Protein AF-A0A7C2EQ78-F1 (afdb_monomer)

pLDDT: mean 78.87, std 22.75, range [34.12, 98.19]

Mean predicted aligned error: 13.48 Å

Secondary structure (DSSP, 8-state):
---------PPPP-----------------------SB-EEEEEEEE--TTTBTTTB-PPPEEEEE-EEES-HHHHHHHHTT-SEEEEEEEE-SSSSSSPEEEEEEEETTEEEEEEE-B--SS-TTT--BBSEEEEEEESS---------SS--

Foldseek 3Di:
DDDDDDDDDDDDDDDDDPPPPPPPPPPPPPPDPPQPQFWWWDPDFPADCAPVDPPPDGDDTDTDTQAQEDDDPVQSVCVVVVQWAWADKDWDQPVPPPQIKIKTKTFHPQAIKIKIFHADPDPVCVTGGGGRYIYMDGDNHGPNDDDDDDPPPD

Solvent-accessible surface area (backbone atoms only — not comparable to full-atom values): 9602 Å² total; per-residue (Å²): 135,88,82,90,80,88,84,88,78,89,79,79,83,80,84,77,82,79,79,80,75,82,74,78,78,76,79,73,76,84,69,68,92,64,72,61,87,47,15,32,56,44,92,58,74,75,37,94,37,58,60,78,38,66,92,86,37,90,42,64,61,38,53,48,79,49,60,47,74,46,57,59,66,72,60,45,50,30,53,78,67,67,55,42,45,80,65,31,72,44,68,45,53,84,85,72,78,82,30,62,20,40,37,42,19,14,32,40,91,90,23,12,32,39,38,41,34,45,34,40,81,57,90,62,45,89,55,35,50,28,44,8,71,20,38,46,45,84,36,93,44,56,28,77,74,72,84,79,79,83,87,79,79,126

Sequence (154 aa):
MKSSAKKSLALLPIAVLIISVTQSARLESVTGSEKPDRARLSEQVSIQAAGRGNPWISLGDGREVIAAYSGPPELVEALDRNQARPLTLVSADFDKDGAADLVAGYAGVIGGLITLHRGSLEESKADAPFVSNAAVFALPGPADFLGAGDFNAD

Structure (mmCIF, N/CA/C/O backbone):
data_AF-A0A7C2EQ78-F1
#
_entry.id   AF-A0A7C2EQ78-F1
#
loop_
_atom_site.group_PDB
_atom_site.id
_atom_site.type_symbol
_atom_site.label_atom_id
_atom_site.label_alt_id
_atom_site.label_comp_id
_atom_site.label_asym_id
_atom_site.label_entity_id
_atom_site.label_seq_id
_atom_site.pdbx_PDB_ins_code
_atom_site.Cartn_x
_atom_site.Cartn_y
_atom_site.Cartn_z
_atom_site.occupancy
_atom_site.B_iso_or_equiv
_atom_site.auth_seq_id
_atom_site.auth_comp_id
_atom_site.auth_asym_id
_atom_site.auth_atom_id
_atom_site.pdbx_PDB_model_num
ATOM 1 N N . MET A 1 1 ? 8.834 11.025 90.111 1.00 42.19 1 MET A N 1
ATOM 2 C CA . MET A 1 1 ? 10.053 11.259 90.920 1.00 42.19 1 MET A CA 1
ATOM 3 C C . MET A 1 1 ? 11.165 10.348 90.423 1.00 42.19 1 MET A C 1
ATOM 5 O O . MET A 1 1 ? 10.904 9.164 90.280 1.00 42.19 1 MET A O 1
ATOM 9 N N . LYS A 1 2 ? 12.365 10.928 90.247 1.00 41.03 2 LYS A N 1
ATOM 10 C CA . LYS A 1 2 ? 13.673 10.339 89.872 1.00 41.03 2 LYS A CA 1
ATOM 11 C C . LYS A 1 2 ? 13.795 9.917 88.392 1.00 41.03 2 LYS A C 1
ATOM 13 O O . LYS A 1 2 ? 12.990 9.119 87.952 1.00 41.03 2 LYS A O 1
ATOM 18 N N . SER A 1 3 ? 14.694 10.404 87.528 1.00 38.12 3 SER A N 1
ATOM 19 C CA . SER A 1 3 ? 15.981 11.143 87.552 1.00 38.12 3 SER A CA 1
ATOM 20 C C . SER A 1 3 ? 17.044 10.294 86.840 1.00 38.12 3 SER A C 1
ATOM 22 O O . SER A 1 3 ? 17.206 9.128 87.184 1.00 38.12 3 SER A O 1
ATOM 24 N N . SER A 1 4 ? 17.818 10.959 85.968 1.00 37.12 4 SER A N 1
ATOM 25 C CA . SER A 1 4 ? 19.179 10.611 85.516 1.00 37.12 4 SER A CA 1
ATOM 26 C C . SER A 1 4 ? 19.339 9.509 84.459 1.00 37.12 4 SER A C 1
ATOM 28 O O . SER A 1 4 ? 18.718 8.465 84.554 1.00 37.12 4 SER A O 1
ATOM 30 N N . ALA A 1 5 ? 20.243 9.577 83.479 1.00 43.88 5 ALA A N 1
ATOM 31 C CA . ALA A 1 5 ? 21.028 10.643 82.854 1.00 43.88 5 ALA A CA 1
ATOM 32 C C . ALA A 1 5 ? 21.790 10.008 81.669 1.00 43.88 5 ALA A C 1
ATOM 34 O O . ALA A 1 5 ? 22.314 8.905 81.778 1.00 43.88 5 ALA A O 1
ATOM 35 N N . LYS A 1 6 ? 21.855 10.761 80.566 1.00 44.59 6 LYS A N 1
ATOM 36 C CA . LYS A 1 6 ? 22.982 10.965 79.634 1.00 44.59 6 LYS A CA 1
ATOM 37 C C . LYS A 1 6 ? 23.962 9.806 79.372 1.00 44.59 6 LYS A C 1
ATOM 39 O O . LYS A 1 6 ? 24.825 9.539 80.202 1.00 44.59 6 LYS A O 1
ATOM 44 N N . LYS A 1 7 ? 24.034 9.374 78.105 1.00 43.97 7 LYS A N 1
ATOM 45 C CA . LYS A 1 7 ? 25.318 9.275 77.383 1.00 43.97 7 LYS A CA 1
ATOM 46 C C . LYS A 1 7 ? 25.186 9.836 75.966 1.00 43.97 7 LYS A C 1
ATOM 48 O O . LYS A 1 7 ? 24.320 9.440 75.198 1.00 43.97 7 LYS A O 1
ATOM 53 N N . SER A 1 8 ? 26.044 10.815 75.709 1.00 40.97 8 SER A N 1
ATOM 54 C CA . SER A 1 8 ? 26.279 11.503 74.446 1.00 40.97 8 SER A CA 1
ATOM 55 C C . SER A 1 8 ? 27.076 10.591 73.513 1.00 40.97 8 SER A C 1
ATOM 57 O O . SER A 1 8 ? 28.064 10.008 73.961 1.00 40.97 8 SER A O 1
ATOM 59 N N . LEU A 1 9 ? 26.692 10.490 72.242 1.00 40.81 9 LEU A N 1
ATOM 60 C CA . LEU A 1 9 ? 27.572 9.979 71.194 1.00 40.81 9 LEU A CA 1
ATOM 61 C C . LEU A 1 9 ? 27.410 10.869 69.962 1.00 40.81 9 LEU A C 1
ATOM 63 O O . LEU A 1 9 ? 26.377 10.868 69.298 1.00 40.81 9 LEU A O 1
ATOM 67 N N . ALA A 1 10 ? 28.428 11.693 69.736 1.00 38.75 10 ALA A N 1
ATOM 68 C CA . ALA A 1 10 ? 28.546 12.574 68.591 1.00 38.75 10 ALA A CA 1
ATOM 69 C C . ALA A 1 10 ? 28.766 11.742 67.320 1.00 38.75 10 ALA A C 1
ATOM 71 O O . ALA A 1 10 ? 29.704 10.947 67.265 1.00 38.75 10 ALA A O 1
ATOM 72 N N . LEU A 1 11 ? 2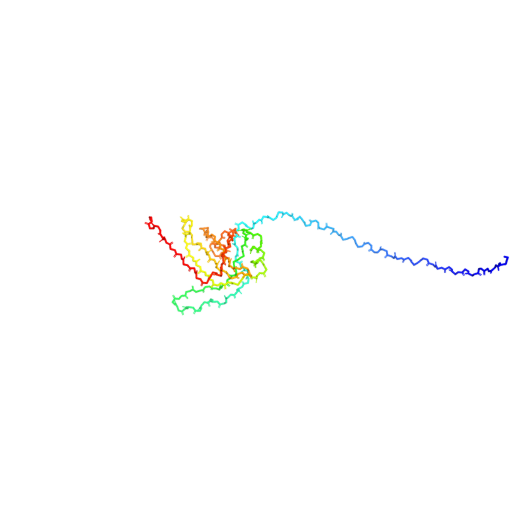7.931 11.947 66.299 1.00 35.59 11 LEU A N 1
ATOM 73 C CA . LEU A 1 11 ? 28.235 11.543 64.928 1.00 35.59 11 LEU A CA 1
ATOM 74 C C . LEU A 1 11 ? 28.683 12.780 64.144 1.00 35.59 11 LEU A C 1
ATOM 76 O O . LEU A 1 11 ? 27.953 13.764 64.034 1.00 35.59 11 LEU A O 1
ATOM 80 N N . LEU A 1 12 ? 29.911 12.708 63.635 1.00 34.94 12 LEU A N 1
ATOM 81 C CA . LEU A 1 12 ? 30.515 13.643 62.688 1.00 34.94 12 LEU A CA 1
ATOM 82 C C . LEU A 1 12 ? 29.700 13.709 61.382 1.00 34.94 12 LEU A C 1
ATOM 84 O O . LEU A 1 12 ? 29.200 12.674 60.936 1.00 34.94 12 LEU A O 1
ATOM 88 N N . PRO A 1 13 ? 29.597 14.877 60.722 1.00 40.34 13 PRO A N 1
ATOM 89 C CA . PRO A 1 13 ? 28.956 14.968 59.420 1.00 40.34 13 PRO A CA 1
ATOM 90 C C . PRO A 1 13 ? 29.878 14.379 58.346 1.00 40.34 13 PRO A C 1
ATOM 92 O O . PRO A 1 13 ? 31.006 14.832 58.148 1.00 40.34 13 PRO A O 1
ATOM 95 N N . ILE A 1 14 ? 29.386 13.360 57.643 1.00 40.16 14 ILE A N 1
ATOM 96 C CA . ILE A 1 14 ? 30.007 12.829 56.430 1.00 40.16 14 ILE A CA 1
ATOM 97 C C . ILE A 1 14 ? 29.840 13.892 55.342 1.00 40.16 14 ILE A C 1
ATOM 99 O O . ILE A 1 14 ? 28.736 14.145 54.862 1.00 40.16 14 ILE A O 1
ATOM 103 N N . ALA A 1 15 ? 30.948 14.541 54.991 1.00 36.66 15 ALA A N 1
ATOM 104 C CA . ALA A 1 15 ? 31.037 15.446 53.859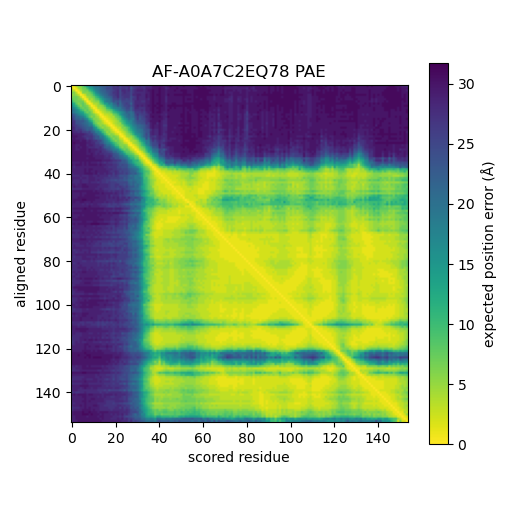 1.00 36.66 15 ALA A CA 1
ATOM 105 C C . ALA A 1 15 ? 30.844 14.643 52.563 1.00 36.66 15 ALA A C 1
ATOM 107 O O . ALA A 1 15 ? 31.754 13.959 52.097 1.00 36.66 15 ALA A O 1
ATOM 108 N N . VAL A 1 16 ? 29.641 14.702 51.994 1.00 37.06 16 VAL A N 1
ATOM 109 C CA . VAL A 1 16 ? 29.372 14.193 50.649 1.00 37.06 16 VAL A CA 1
ATOM 110 C C . VAL A 1 16 ? 29.855 15.249 49.659 1.00 37.06 16 VAL A C 1
ATOM 112 O O . VAL A 1 16 ? 29.283 16.329 49.533 1.00 37.06 16 VAL A O 1
ATOM 115 N N . LEU A 1 17 ? 30.964 14.931 48.998 1.00 34.12 17 LEU A N 1
ATOM 116 C CA . LEU A 1 17 ? 31.563 15.690 47.909 1.00 34.12 17 LEU A CA 1
ATOM 117 C C . LEU A 1 17 ? 30.600 15.697 46.710 1.00 34.12 17 LEU A C 1
ATOM 119 O O . LEU A 1 17 ? 30.460 14.697 46.008 1.00 34.12 17 LEU A O 1
ATOM 123 N N . ILE A 1 18 ? 29.927 16.826 46.485 1.00 37.84 18 ILE A N 1
ATOM 124 C CA . ILE A 1 18 ? 29.113 17.074 45.291 1.00 37.84 18 ILE A CA 1
ATOM 125 C C . ILE A 1 18 ? 30.078 17.327 44.129 1.00 37.84 18 ILE A C 1
ATOM 127 O O . ILE A 1 18 ? 30.602 18.427 43.966 1.00 37.84 18 ILE A O 1
ATOM 131 N N . ILE A 1 19 ? 30.347 16.296 43.330 1.00 46.19 19 ILE A N 1
ATOM 132 C CA . ILE A 1 19 ? 31.014 16.458 42.037 1.00 46.19 19 ILE A CA 1
ATOM 133 C C . ILE A 1 19 ? 29.954 16.996 41.074 1.00 46.19 19 ILE A C 1
ATOM 135 O O . ILE A 1 19 ? 29.183 16.239 40.485 1.00 46.19 19 ILE A O 1
ATOM 139 N N . SER A 1 20 ? 29.885 18.321 40.953 1.00 35.28 20 SER A N 1
ATOM 140 C CA . SER A 1 20 ? 29.088 19.008 39.938 1.00 35.28 20 SER A CA 1
ATOM 141 C C . SER A 1 20 ? 29.661 18.710 38.551 1.00 35.28 20 SER A C 1
ATOM 143 O O . SER A 1 20 ? 30.483 19.460 38.030 1.00 35.28 20 SER A O 1
ATOM 145 N N . VAL A 1 21 ? 29.235 17.602 37.942 1.00 47.22 21 VAL A N 1
ATOM 146 C CA . VAL A 1 21 ? 29.373 17.406 36.497 1.00 47.22 21 VAL A CA 1
ATOM 147 C C . VAL A 1 21 ? 28.387 18.362 35.837 1.00 47.22 21 VAL A C 1
ATOM 149 O O . VAL A 1 21 ? 27.176 18.156 35.873 1.00 47.22 21 VAL A O 1
ATOM 152 N N . THR A 1 22 ? 28.907 19.446 35.268 1.00 35.28 22 THR A N 1
ATOM 153 C CA . THR A 1 22 ? 28.155 20.369 34.418 1.00 35.28 22 THR A CA 1
ATOM 154 C C . THR A 1 22 ? 27.737 19.628 33.153 1.00 35.28 22 THR A C 1
ATOM 156 O O . THR A 1 22 ? 28.466 19.595 32.163 1.00 35.28 22 THR A O 1
ATOM 159 N N . GLN A 1 23 ? 26.578 18.978 33.196 1.00 39.34 23 GLN A N 1
ATOM 160 C CA . GLN A 1 23 ? 25.966 18.392 32.017 1.00 39.34 23 GLN A CA 1
ATOM 161 C C . GLN A 1 23 ? 25.395 19.560 31.211 1.00 39.34 23 GLN A C 1
ATOM 163 O O . GLN A 1 23 ?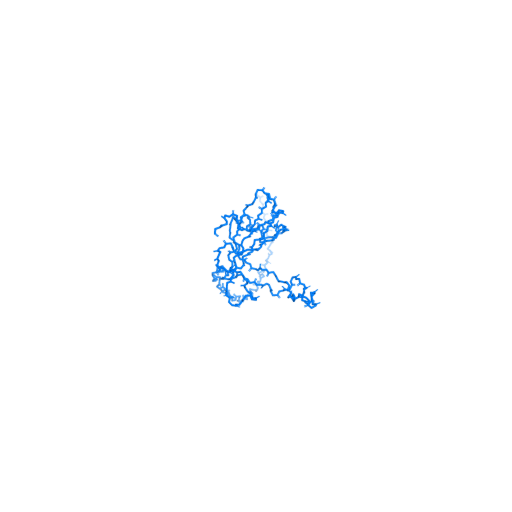 24.360 20.127 31.553 1.00 39.34 23 GLN A O 1
ATOM 168 N N . SER A 1 24 ? 26.145 20.003 30.200 1.00 43.62 24 SER A N 1
ATOM 169 C CA . SER A 1 24 ? 25.665 20.986 29.238 1.00 43.62 24 SER A CA 1
ATOM 170 C C . SER A 1 24 ? 24.382 20.446 28.622 1.00 43.62 24 SER A C 1
ATOM 172 O O . SER A 1 24 ? 24.416 19.483 27.857 1.00 43.62 24 SER A O 1
ATOM 174 N N . ALA A 1 25 ? 23.255 21.059 28.975 1.00 39.28 25 ALA A N 1
ATOM 175 C CA . ALA A 1 25 ? 22.007 20.878 28.267 1.00 39.28 25 ALA A CA 1
ATOM 176 C C . ALA A 1 25 ? 22.239 21.329 26.820 1.00 39.28 25 ALA A C 1
ATOM 178 O O . ALA A 1 25 ? 22.195 22.518 26.504 1.00 39.28 25 ALA A O 1
ATOM 179 N N . ARG A 1 26 ? 22.539 20.376 25.932 1.00 46.50 26 ARG A N 1
ATOM 180 C CA . ARG A 1 26 ? 22.234 20.550 24.519 1.00 46.50 26 ARG A CA 1
ATOM 181 C C . ARG A 1 26 ? 20.714 20.585 24.454 1.00 46.50 26 ARG A C 1
ATOM 183 O O . ARG A 1 26 ? 20.059 19.557 24.573 1.00 46.50 26 ARG A O 1
ATOM 190 N N . LEU A 1 27 ? 20.172 21.794 24.347 1.00 41.06 27 LEU A N 1
ATOM 191 C CA . LEU A 1 27 ? 18.845 22.017 23.798 1.00 41.06 27 LEU A CA 1
ATOM 192 C C . LEU A 1 27 ? 18.902 21.507 22.358 1.00 41.06 27 LEU A C 1
ATOM 194 O O . LEU A 1 27 ? 19.235 22.253 21.441 1.00 41.06 27 LEU A O 1
ATOM 198 N N . GLU A 1 28 ? 18.670 20.210 22.172 1.00 41.94 28 GLU A N 1
ATOM 199 C CA . GLU A 1 28 ? 18.245 19.709 20.878 1.00 41.94 28 GLU A CA 1
ATOM 200 C C . GLU A 1 28 ? 16.903 20.377 20.626 1.00 41.94 28 GLU A C 1
ATOM 202 O O . GLU A 1 28 ? 15.904 20.118 21.301 1.00 41.94 28 GLU A O 1
ATOM 207 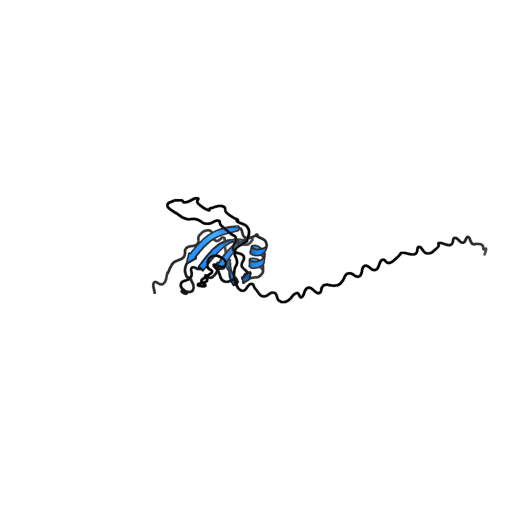N N . SER A 1 29 ? 16.925 21.352 19.724 1.00 35.22 29 SER A N 1
ATOM 208 C CA . SER A 1 29 ? 15.724 21.905 19.147 1.00 35.22 29 SER A CA 1
ATOM 209 C C . SER A 1 29 ? 14.939 20.731 18.580 1.00 35.22 29 SER A C 1
ATOM 211 O O . SER A 1 29 ? 15.267 20.199 17.521 1.00 35.22 29 SER A O 1
ATOM 213 N N . VAL A 1 30 ? 13.884 20.336 19.290 1.00 41.44 30 VAL A N 1
ATOM 214 C CA . VAL A 1 30 ? 12.743 19.629 18.714 1.00 41.44 30 VAL A CA 1
ATOM 215 C C . VAL A 1 30 ? 12.049 20.643 17.804 1.00 41.44 30 VAL A C 1
ATOM 217 O O . VAL A 1 30 ? 11.002 21.208 18.107 1.00 41.44 30 VAL A O 1
ATOM 220 N N . THR A 1 31 ? 12.730 20.989 16.718 1.00 38.69 31 THR A N 1
ATOM 221 C CA . THR A 1 31 ? 12.177 21.706 15.584 1.00 38.69 31 THR A CA 1
ATOM 222 C C . THR A 1 31 ? 11.284 20.713 14.880 1.00 38.69 31 THR A C 1
ATOM 224 O O . THR A 1 31 ? 11.791 19.741 14.339 1.00 38.69 31 THR A O 1
ATOM 227 N N . GLY A 1 32 ? 9.978 20.963 14.975 1.00 35.56 32 GLY A N 1
ATOM 228 C CA . GLY A 1 32 ? 8.949 20.526 14.042 1.00 35.56 32 GLY A CA 1
ATOM 229 C C . GLY A 1 32 ? 8.960 19.047 13.680 1.00 35.56 32 GLY A C 1
ATOM 230 O O . GLY A 1 32 ? 9.792 18.582 12.912 1.00 35.56 32 GLY A O 1
ATOM 231 N N . SER A 1 33 ? 7.920 18.333 14.101 1.00 37.56 33 SER A N 1
ATOM 232 C CA . SER A 1 33 ? 7.415 17.223 13.295 1.00 37.56 33 SER A CA 1
ATOM 233 C C . SER A 1 33 ? 6.912 17.804 11.965 1.00 37.56 33 SER A C 1
ATOM 235 O O . SER A 1 33 ? 5.717 17.996 11.761 1.00 37.56 33 SER A O 1
ATOM 237 N N . GLU A 1 34 ? 7.830 18.171 11.072 1.00 41.22 34 GLU A N 1
ATOM 238 C CA . GLU A 1 34 ? 7.511 18.213 9.660 1.00 41.22 34 GLU A CA 1
ATOM 239 C C . GLU A 1 34 ? 7.259 16.760 9.287 1.00 41.22 34 GLU A C 1
ATOM 241 O O . GLU A 1 34 ? 8.148 15.906 9.384 1.00 41.22 34 GLU A O 1
ATOM 246 N N . LYS A 1 35 ? 6.002 16.454 8.943 1.00 47.44 35 LYS A N 1
ATOM 247 C CA . LYS A 1 35 ? 5.706 15.235 8.195 1.00 47.44 35 LYS A CA 1
ATOM 248 C C . LYS A 1 35 ? 6.746 15.175 7.074 1.00 47.44 35 LYS A C 1
ATOM 250 O O . LYS A 1 35 ? 6.912 16.198 6.408 1.00 47.44 35 LYS A O 1
ATOM 255 N N . PRO A 1 36 ? 7.462 14.050 6.895 1.00 51.38 36 PRO A N 1
ATOM 256 C CA . PRO A 1 36 ? 8.443 13.955 5.821 1.00 51.38 36 PRO A CA 1
ATOM 257 C C . PRO A 1 36 ? 7.770 14.425 4.533 1.00 51.38 36 PRO A C 1
ATOM 259 O O . PRO A 1 36 ? 6.601 14.128 4.336 1.00 51.38 36 PRO A O 1
ATOM 262 N N . ASP A 1 37 ? 8.438 15.209 3.695 1.00 59.84 37 ASP A N 1
ATOM 263 C CA . ASP A 1 37 ? 7.799 15.770 2.493 1.00 59.84 37 ASP A CA 1
ATOM 264 C C . ASP A 1 37 ? 7.558 14.672 1.430 1.00 59.84 37 ASP A C 1
ATOM 266 O O . ASP A 1 37 ? 6.703 14.777 0.553 1.00 59.84 37 ASP A O 1
ATOM 270 N N . ARG A 1 38 ? 8.279 13.542 1.548 1.00 67.75 38 ARG A N 1
ATOM 271 C CA . ARG A 1 38 ? 8.188 12.370 0.661 1.00 67.75 38 ARG A CA 1
ATOM 272 C C . ARG A 1 38 ? 8.279 11.047 1.4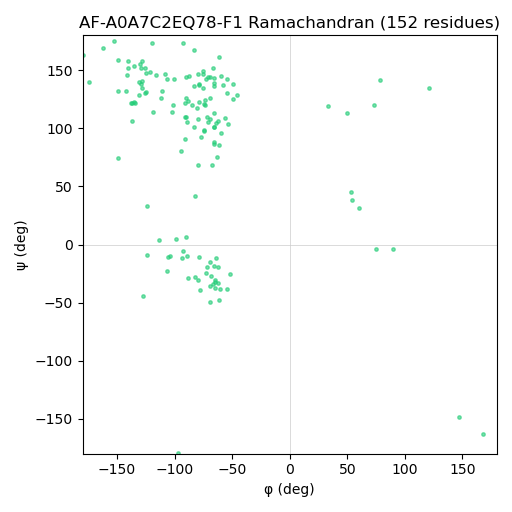14 1.00 67.75 38 ARG A C 1
ATOM 274 O O . ARG A 1 38 ? 8.900 10.975 2.476 1.00 67.75 38 ARG A O 1
ATOM 281 N N . ALA A 1 39 ? 7.660 10.002 0.865 1.00 82.94 39 ALA A N 1
ATOM 282 C CA . ALA A 1 39 ? 7.968 8.652 1.307 1.00 82.94 39 ALA A CA 1
ATOM 283 C C . ALA A 1 39 ? 9.387 8.328 0.839 1.00 82.94 39 ALA A C 1
ATOM 285 O O . ALA A 1 39 ? 9.804 8.761 -0.235 1.00 82.94 39 ALA A O 1
ATOM 286 N N . ARG A 1 40 ? 10.138 7.583 1.641 1.00 86.69 40 ARG A N 1
ATOM 287 C CA . ARG A 1 40 ? 11.518 7.207 1.314 1.00 86.69 40 ARG A CA 1
ATOM 288 C C . ARG A 1 40 ? 11.683 5.706 1.382 1.00 86.69 40 ARG A C 1
ATOM 290 O O . ARG A 1 40 ? 11.007 5.048 2.171 1.00 86.69 40 ARG A O 1
ATOM 297 N N . LEU A 1 41 ? 12.607 5.172 0.600 1.00 88.25 41 LEU A N 1
ATOM 298 C CA . LEU A 1 41 ? 13.001 3.780 0.757 1.00 88.25 41 LEU A CA 1
ATOM 299 C C . LEU A 1 41 ? 13.902 3.596 1.986 1.00 88.25 41 LEU A C 1
ATOM 301 O O . LEU A 1 41 ? 14.654 4.492 2.377 1.00 88.25 41 LEU A O 1
ATOM 305 N N . SER A 1 42 ? 13.831 2.425 2.612 1.00 89.56 42 SER A N 1
ATOM 306 C CA . SER A 1 42 ? 14.770 2.038 3.660 1.00 89.56 42 SER A CA 1
ATOM 307 C C . SER A 1 42 ? 16.181 1.867 3.099 1.00 89.56 42 SER A C 1
ATOM 309 O O . SER A 1 42 ? 16.386 1.312 2.017 1.00 89.56 42 SER A O 1
ATOM 311 N N . GLU A 1 43 ? 17.183 2.255 3.889 1.00 90.12 43 GLU A N 1
ATOM 312 C CA . GLU A 1 43 ? 18.598 2.007 3.572 1.00 90.12 43 GLU A CA 1
ATOM 313 C C . GLU A 1 43 ? 18.930 0.511 3.555 1.00 90.12 43 GLU A C 1
ATOM 315 O O . GLU A 1 43 ? 19.794 0.050 2.806 1.00 90.12 43 GLU A O 1
ATOM 320 N N . GLN A 1 44 ? 18.215 -0.265 4.367 1.00 91.75 44 GLN A N 1
ATOM 321 C CA . GLN A 1 44 ? 18.360 -1.709 4.436 1.00 91.75 44 GLN A CA 1
ATOM 322 C C . GLN A 1 44 ? 17.550 -2.388 3.332 1.00 91.75 44 GLN A C 1
ATOM 324 O O . GLN A 1 44 ? 16.390 -2.047 3.094 1.00 91.75 44 GLN A O 1
ATOM 329 N N . VAL A 1 45 ? 18.171 -3.375 2.688 1.00 93.00 45 VAL A N 1
ATOM 330 C CA . VAL A 1 45 ? 17.501 -4.288 1.760 1.00 93.00 45 VAL A CA 1
ATOM 331 C C . VAL A 1 45 ? 16.646 -5.261 2.565 1.00 93.00 45 VAL A C 1
ATOM 333 O O . VAL A 1 45 ? 17.168 -6.015 3.386 1.00 93.00 45 VAL A O 1
ATOM 336 N N . SER A 1 46 ? 15.341 -5.256 2.311 1.00 92.62 46 SER A N 1
ATOM 337 C CA . SER A 1 46 ? 14.383 -6.186 2.911 1.00 92.62 46 SER A CA 1
ATOM 338 C C . SER A 1 46 ? 14.248 -7.471 2.092 1.00 92.62 46 SER A C 1
ATOM 340 O O . SER A 1 46 ? 13.988 -8.535 2.653 1.00 92.62 46 SER A O 1
ATOM 342 N N . ILE A 1 47 ? 14.472 -7.405 0.773 1.00 93.25 47 ILE A N 1
ATOM 343 C CA . ILE A 1 47 ? 14.413 -8.564 -0.126 1.00 93.25 47 ILE A CA 1
ATOM 344 C C . ILE A 1 47 ? 15.587 -8.531 -1.102 1.00 93.25 47 ILE A C 1
ATOM 346 O O . ILE A 1 47 ? 15.708 -7.614 -1.906 1.00 93.25 47 ILE A O 1
ATOM 350 N N . GLN A 1 48 ? 16.410 -9.579 -1.097 1.00 95.62 48 GLN A N 1
ATOM 351 C CA . GLN A 1 48 ? 17.450 -9.761 -2.112 1.00 95.62 48 GLN A CA 1
ATOM 352 C C . GLN A 1 48 ? 16.847 -10.401 -3.364 1.00 95.62 48 GLN A C 1
ATOM 354 O O . GLN A 1 48 ? 16.596 -11.611 -3.400 1.00 95.62 48 GLN A O 1
ATOM 359 N N . ALA A 1 49 ? 16.584 -9.584 -4.376 1.00 94.00 49 ALA A N 1
ATOM 360 C CA . ALA A 1 49 ? 15.972 -10.001 -5.636 1.00 94.00 49 ALA A CA 1
ATOM 361 C C . ALA A 1 49 ? 16.817 -9.634 -6.861 1.00 94.00 49 ALA A C 1
ATOM 363 O O . ALA A 1 49 ? 16.526 -10.127 -7.957 1.00 94.00 49 ALA A O 1
ATOM 364 N N . ALA A 1 50 ? 17.878 -8.840 -6.682 1.00 93.94 50 ALA A N 1
ATOM 365 C CA . ALA A 1 50 ? 18.764 -8.427 -7.755 1.00 93.94 50 ALA A CA 1
ATOM 366 C C . ALA A 1 50 ? 19.229 -9.623 -8.603 1.00 93.94 50 ALA A C 1
ATOM 368 O O . ALA A 1 50 ? 19.739 -10.625 -8.098 1.00 93.94 50 ALA A O 1
ATOM 369 N N . GLY A 1 51 ? 19.004 -9.532 -9.915 1.00 92.06 51 GLY A N 1
ATOM 370 C CA . GLY A 1 51 ? 19.429 -10.544 -10.886 1.00 92.06 51 GLY A CA 1
ATOM 371 C C . GLY A 1 51 ? 18.616 -11.847 -10.921 1.00 92.06 51 GLY A C 1
ATOM 372 O O . GLY A 1 51 ? 18.854 -12.656 -11.817 1.00 92.06 51 GLY A O 1
ATOM 373 N N . ARG A 1 52 ? 17.622 -12.058 -10.041 1.00 92.50 52 ARG A N 1
ATOM 374 C CA . ARG A 1 52 ? 16.839 -13.317 -9.990 1.00 92.50 52 ARG A CA 1
ATOM 375 C C . ARG A 1 52 ? 15.992 -13.619 -11.238 1.00 92.50 52 ARG A C 1
ATOM 377 O O . ARG A 1 52 ? 15.496 -14.734 -11.352 1.00 92.50 52 ARG A O 1
ATOM 384 N N . GLY A 1 53 ? 15.822 -12.667 -12.158 1.00 88.81 53 GLY A N 1
ATOM 385 C CA . GLY A 1 53 ? 15.028 -12.823 -13.387 1.00 88.81 53 GLY A CA 1
ATOM 386 C C . GLY A 1 53 ? 15.825 -12.791 -14.699 1.00 88.81 53 GLY A C 1
ATOM 387 O O . GLY A 1 53 ? 15.225 -12.824 -15.773 1.00 88.81 53 GLY A O 1
ATOM 388 N N . ASN A 1 54 ? 17.157 -12.702 -14.644 1.00 91.12 54 ASN A N 1
ATOM 389 C CA . ASN A 1 54 ? 18.000 -12.527 -15.831 1.00 91.12 54 ASN A CA 1
ATOM 390 C C . ASN A 1 54 ? 17.943 -13.766 -16.763 1.00 91.12 54 ASN A C 1
ATOM 392 O O . ASN A 1 54 ? 18.002 -14.892 -16.261 1.00 91.12 54 ASN A O 1
ATOM 396 N N . PRO A 1 55 ? 17.837 -13.595 -18.102 1.00 91.56 55 PRO A N 1
ATOM 397 C CA . PRO A 1 55 ? 17.880 -12.324 -18.849 1.00 91.56 55 PRO A CA 1
ATOM 398 C C . PRO A 1 55 ? 16.526 -11.668 -19.106 1.00 91.56 55 PRO A C 1
ATOM 400 O O . PRO A 1 55 ? 16.478 -10.569 -19.646 1.00 91.56 55 PRO A O 1
ATOM 403 N N . TRP A 1 56 ? 15.429 -12.322 -18.743 1.00 94.94 56 TRP A N 1
ATOM 404 C CA . TRP A 1 56 ? 14.095 -11.904 -19.168 1.00 94.94 56 TRP A CA 1
ATOM 405 C C . TRP A 1 56 ? 13.538 -10.742 -18.347 1.00 94.94 56 TRP A C 1
ATOM 407 O O . TRP A 1 56 ? 12.764 -9.943 -18.864 1.00 94.94 56 TRP A O 1
ATOM 417 N N . ILE A 1 57 ? 13.925 -10.648 -17.074 1.00 92.62 57 ILE A N 1
ATOM 418 C CA . ILE A 1 57 ? 13.430 -9.646 -16.133 1.00 92.62 57 ILE A CA 1
ATOM 419 C C . ILE A 1 57 ? 14.600 -9.106 -15.307 1.00 92.62 57 ILE A C 1
ATOM 421 O O . ILE A 1 57 ? 15.278 -9.842 -14.585 1.00 92.62 57 ILE A O 1
ATOM 425 N N . SER A 1 58 ? 14.801 -7.793 -15.374 1.00 91.12 58 SER A N 1
ATOM 426 C CA . SER A 1 58 ? 15.752 -7.078 -14.524 1.00 91.12 58 SER A CA 1
ATOM 427 C C . SER A 1 58 ? 15.055 -6.639 -13.241 1.00 91.12 58 SER A C 1
ATOM 429 O O . SER A 1 58 ? 14.259 -5.705 -13.252 1.00 91.12 58 SER A O 1
ATOM 431 N N . LEU A 1 59 ? 15.354 -7.321 -12.136 1.00 92.06 59 LEU A N 1
ATOM 432 C CA . LEU A 1 59 ? 14.887 -6.949 -10.801 1.00 92.06 59 LEU A CA 1
ATOM 433 C C . LEU A 1 59 ? 16.001 -6.232 -10.035 1.00 92.06 59 LEU A C 1
ATOM 435 O O . LEU A 1 59 ? 17.167 -6.622 -10.139 1.00 92.06 59 LEU A O 1
ATOM 439 N N . GLY A 1 60 ? 15.623 -5.221 -9.255 1.00 90.19 60 GLY A N 1
ATOM 440 C CA . GLY A 1 60 ? 16.439 -4.664 -8.176 1.00 90.19 60 GLY A CA 1
ATOM 441 C C . GLY A 1 60 ? 16.120 -5.330 -6.836 1.00 90.19 60 GLY A C 1
ATOM 442 O O . GLY A 1 60 ? 15.181 -6.120 -6.732 1.00 90.19 60 GLY A O 1
ATOM 443 N N . ASP A 1 61 ? 16.897 -5.005 -5.808 1.00 93.44 61 ASP A N 1
ATOM 444 C CA . ASP A 1 61 ? 16.588 -5.416 -4.439 1.00 93.44 61 ASP A CA 1
ATOM 445 C C . ASP A 1 61 ? 15.380 -4.655 -3.880 1.00 93.44 61 ASP A C 1
ATOM 447 O O . ASP A 1 61 ? 15.183 -3.470 -4.150 1.00 93.44 61 ASP A O 1
ATOM 451 N N . GLY A 1 62 ? 14.577 -5.351 -3.078 1.00 90.81 62 GLY A N 1
ATOM 452 C CA . GLY A 1 62 ? 13.424 -4.787 -2.391 1.00 90.81 62 GLY A CA 1
ATOM 453 C C . GLY A 1 62 ? 13.836 -4.006 -1.148 1.00 90.81 62 GLY A C 1
ATOM 454 O O . GLY A 1 62 ? 14.698 -4.442 -0.378 1.00 90.81 62 GLY A O 1
ATOM 455 N N . ARG A 1 63 ? 13.189 -2.857 -0.954 1.00 91.31 63 ARG A N 1
ATOM 456 C CA . ARG A 1 63 ? 13.345 -1.961 0.196 1.00 91.31 63 ARG A CA 1
ATOM 457 C C . ARG A 1 63 ? 11.971 -1.640 0.769 1.00 91.31 63 ARG A C 1
ATOM 459 O O . ARG A 1 63 ? 10.971 -1.681 0.057 1.00 91.31 63 ARG A O 1
ATOM 466 N N . GLU A 1 64 ? 11.924 -1.354 2.061 1.00 88.81 64 GLU A N 1
ATOM 467 C CA . GLU A 1 64 ? 10.706 -0.907 2.729 1.00 88.81 64 GLU A CA 1
ATOM 468 C C . GLU A 1 64 ? 10.373 0.530 2.320 1.00 88.81 64 GLU A C 1
ATOM 470 O O . GLU A 1 64 ? 11.266 1.362 2.165 1.00 88.81 64 GLU A O 1
ATOM 475 N N . VAL A 1 65 ? 9.083 0.821 2.155 1.00 88.19 65 VAL A N 1
ATOM 476 C CA . VAL A 1 65 ? 8.582 2.177 1.923 1.00 88.19 65 VAL A CA 1
ATOM 477 C C . VAL A 1 65 ? 8.248 2.796 3.274 1.00 88.19 65 VAL A C 1
ATOM 479 O O . VAL A 1 65 ? 7.278 2.413 3.922 1.00 88.19 65 VAL A O 1
ATOM 482 N N . ILE A 1 66 ? 9.043 3.775 3.688 1.00 88.19 66 ILE A N 1
ATOM 483 C CA . ILE A 1 66 ? 8.834 4.536 4.916 1.00 88.19 66 ILE A CA 1
ATOM 484 C C . ILE A 1 66 ? 7.965 5.747 4.569 1.00 88.19 66 ILE A C 1
ATOM 486 O O . ILE A 1 66 ? 8.423 6.676 3.898 1.00 88.19 66 ILE A O 1
ATOM 490 N N . ALA A 1 67 ? 6.716 5.732 5.030 1.00 87.69 67 ALA A N 1
ATOM 491 C CA . ALA A 1 67 ? 5.726 6.784 4.810 1.00 87.69 67 ALA A CA 1
ATOM 492 C C . ALA A 1 67 ? 5.101 7.239 6.138 1.00 87.69 67 ALA A C 1
ATOM 494 O O . ALA A 1 67 ? 5.105 6.507 7.124 1.00 87.69 67 ALA A O 1
ATOM 495 N N . ALA A 1 68 ? 4.556 8.453 6.155 1.00 90.94 68 ALA A N 1
ATOM 496 C CA . ALA A 1 68 ? 3.727 8.946 7.244 1.00 90.94 68 ALA A CA 1
ATOM 497 C C . ALA A 1 68 ? 2.261 8.596 6.966 1.00 90.94 68 ALA A C 1
ATOM 499 O O . 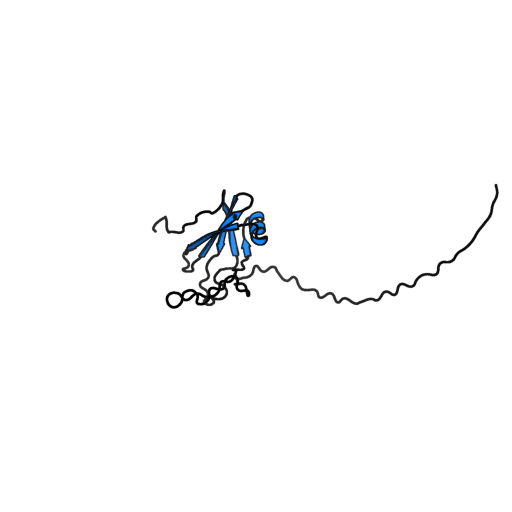ALA A 1 68 ? 1.712 8.956 5.925 1.00 90.94 68 ALA A O 1
ATOM 500 N N . TYR A 1 69 ? 1.610 7.927 7.912 1.00 93.75 69 TYR A N 1
ATOM 501 C CA . TYR A 1 69 ? 0.209 7.552 7.766 1.00 93.75 69 TYR A CA 1
ATOM 502 C C . TYR A 1 69 ? -0.739 8.652 8.251 1.00 93.75 69 TYR A C 1
ATOM 504 O O . TYR A 1 69 ? -0.468 9.372 9.216 1.00 93.75 69 TYR A O 1
ATOM 512 N N . SER A 1 70 ? -1.881 8.782 7.578 1.00 95.56 70 SER A N 1
ATOM 513 C CA . SER A 1 70 ? -2.952 9.705 7.945 1.00 95.56 70 SER A CA 1
ATOM 514 C C . SER A 1 70 ? -4.304 9.011 7.877 1.00 95.56 70 SER A C 1
ATOM 516 O O . SER A 1 70 ? -4.720 8.536 6.824 1.00 95.56 70 SER A O 1
ATOM 518 N N . GLY A 1 71 ? -5.015 8.990 9.000 1.00 95.69 71 GLY A N 1
ATOM 519 C CA . GLY A 1 71 ? -6.305 8.323 9.140 1.00 95.69 71 GLY A CA 1
ATOM 520 C C . GLY A 1 71 ? -6.717 8.231 10.611 1.00 95.69 71 GLY A C 1
ATOM 521 O O . GLY A 1 71 ? -6.162 8.957 11.441 1.00 95.69 71 GLY A O 1
ATOM 522 N N . PRO A 1 72 ? -7.679 7.355 10.945 1.00 96.12 72 PRO A N 1
ATOM 523 C CA . PRO A 1 72 ? -8.063 7.092 12.328 1.00 96.12 72 PRO A CA 1
ATOM 524 C C . PRO A 1 72 ? -6.845 6.684 13.186 1.00 96.12 72 PRO A C 1
ATOM 526 O O . PRO A 1 72 ? -6.089 5.802 12.758 1.00 96.12 72 PRO A O 1
ATOM 529 N N . PRO A 1 73 ? -6.625 7.303 14.366 1.00 95.69 73 PRO A N 1
ATOM 530 C CA . PRO A 1 73 ? -5.419 7.092 15.173 1.00 95.69 73 PRO A CA 1
ATOM 531 C C . PRO A 1 73 ? -5.139 5.626 15.508 1.00 95.69 73 PRO A C 1
ATOM 533 O O . PRO A 1 73 ? -3.993 5.194 15.462 1.00 95.69 73 PRO A O 1
ATOM 536 N N . GLU A 1 74 ? -6.181 4.848 15.784 1.00 95.06 74 GLU A N 1
ATOM 537 C CA . GLU A 1 74 ? -6.089 3.428 16.107 1.00 95.06 74 GLU A CA 1
ATOM 538 C C . GLU A 1 74 ? -5.570 2.575 14.938 1.00 95.06 74 GLU A C 1
ATOM 540 O O . GLU A 1 74 ? -4.867 1.589 15.156 1.00 95.06 74 GLU A O 1
ATOM 545 N N . LEU A 1 75 ? -5.872 2.955 13.692 1.00 96.00 75 LEU A N 1
ATOM 546 C CA . LEU A 1 75 ? -5.378 2.252 12.505 1.00 96.00 75 LEU A CA 1
ATOM 547 C C . LEU A 1 75 ? -3.930 2.626 12.205 1.00 96.00 75 LEU A C 1
ATOM 549 O O . LEU A 1 75 ? -3.136 1.764 11.836 1.00 96.00 75 LEU A O 1
ATOM 553 N N . VAL A 1 76 ? -3.591 3.904 12.389 1.00 95.88 76 VAL A N 1
ATOM 554 C CA . VAL A 1 76 ? -2.213 4.391 12.271 1.00 95.88 76 VAL A CA 1
ATOM 555 C C . VAL A 1 76 ? -1.325 3.705 13.309 1.00 95.88 76 VAL A C 1
ATOM 557 O O . VAL A 1 76 ? -0.301 3.136 12.955 1.00 95.88 76 VAL A O 1
ATOM 560 N N . GLU A 1 77 ? -1.761 3.643 14.569 1.00 95.19 77 GLU A N 1
ATOM 561 C CA . GLU A 1 77 ? -1.041 2.950 15.641 1.00 95.19 77 GLU A CA 1
ATOM 562 C C . GLU A 1 77 ? -0.873 1.449 15.350 1.00 95.19 77 GLU A C 1
ATOM 564 O O . GLU A 1 77 ? 0.187 0.882 15.625 1.00 95.19 77 GLU A O 1
ATOM 569 N N . ALA A 1 78 ? -1.885 0.802 14.760 1.00 95.06 78 ALA A N 1
ATOM 570 C CA . ALA A 1 78 ? -1.794 -0.597 14.353 1.00 95.06 78 ALA A CA 1
ATOM 571 C C . ALA A 1 78 ? -0.756 -0.823 13.238 1.00 95.06 78 ALA A C 1
ATOM 573 O O . ALA A 1 78 ? -0.054 -1.836 13.264 1.00 95.06 78 ALA A O 1
ATOM 574 N N . LEU A 1 79 ? -0.632 0.099 12.280 1.00 94.12 79 LEU A N 1
ATOM 575 C CA . LEU A 1 79 ? 0.408 0.059 11.246 1.00 94.12 79 LEU A CA 1
ATOM 576 C C . LEU A 1 79 ? 1.797 0.317 11.846 1.00 94.12 79 LEU A C 1
ATOM 578 O O . LEU A 1 79 ? 2.701 -0.495 11.655 1.00 94.12 79 LEU A O 1
ATOM 582 N N . ASP A 1 80 ? 1.946 1.378 12.642 1.00 92.62 80 ASP A N 1
ATOM 583 C CA . ASP A 1 80 ? 3.220 1.783 13.253 1.00 92.62 80 ASP A CA 1
ATOM 584 C C . ASP A 1 80 ? 3.783 0.717 14.205 1.00 92.62 80 ASP A C 1
ATOM 586 O O . ASP A 1 80 ? 4.996 0.540 14.326 1.00 92.62 80 ASP A O 1
ATOM 590 N N . ARG A 1 81 ? 2.904 -0.031 14.883 1.00 93.81 81 ARG A N 1
ATOM 591 C CA . ARG A 1 81 ? 3.280 -1.147 15.766 1.00 93.81 81 ARG A CA 1
ATOM 592 C C . ARG A 1 81 ? 3.353 -2.498 15.061 1.00 93.81 81 ARG A C 1
ATOM 594 O O . ARG A 1 81 ? 3.520 -3.511 15.741 1.00 93.81 81 ARG A O 1
ATOM 601 N N . ASN A 1 82 ? 3.218 -2.529 13.735 1.00 92.38 82 ASN A N 1
ATOM 602 C CA . ASN A 1 82 ? 3.236 -3.747 12.926 1.00 92.38 82 ASN A CA 1
ATOM 603 C C . ASN A 1 82 ? 2.210 -4.802 13.406 1.00 92.38 82 ASN A C 1
ATOM 605 O O . ASN A 1 82 ? 2.480 -6.002 13.455 1.00 92.38 82 ASN A O 1
ATOM 609 N N . GLN A 1 83 ? 1.030 -4.336 13.827 1.00 95.81 83 GLN A N 1
ATOM 610 C CA . GLN A 1 83 ? -0.097 -5.156 14.289 1.00 95.81 83 GLN A CA 1
ATOM 611 C C . GLN A 1 83 ? -1.090 -5.477 13.164 1.00 95.81 83 GLN A C 1
ATOM 613 O O . GLN A 1 83 ? -1.968 -6.323 13.337 1.00 95.81 83 GLN A O 1
ATOM 618 N N . ALA A 1 84 ? -0.959 -4.812 12.017 1.00 96.12 84 ALA A N 1
ATOM 619 C CA . ALA A 1 84 ? -1.716 -5.104 10.810 1.00 96.12 84 ALA A CA 1
ATOM 620 C C . ALA A 1 84 ? -0.950 -6.119 9.948 1.00 96.12 84 ALA A C 1
ATOM 622 O O . ALA A 1 84 ? 0.179 -5.871 9.529 1.00 96.12 84 ALA A O 1
ATOM 623 N N . ARG A 1 85 ? -1.558 -7.272 9.656 1.00 97.12 85 ARG A N 1
ATOM 624 C CA . ARG A 1 85 ? -0.937 -8.302 8.814 1.00 97.12 85 ARG A CA 1
ATOM 625 C C . ARG A 1 85 ? -1.201 -7.994 7.337 1.00 97.12 85 ARG A C 1
ATOM 627 O O . ARG A 1 85 ? -2.375 -7.993 6.964 1.00 97.12 85 ARG A O 1
ATOM 634 N N . PRO A 1 86 ? -0.174 -7.797 6.493 1.00 96.06 86 PRO A N 1
ATOM 635 C CA . PRO A 1 86 ? -0.371 -7.545 5.067 1.00 96.06 86 PRO A CA 1
ATOM 636 C C . PRO A 1 86 ? -0.973 -8.775 4.378 1.00 96.06 86 PRO A C 1
ATOM 638 O O . PRO A 1 86 ? -0.595 -9.909 4.681 1.00 96.06 86 PRO A O 1
ATOM 641 N N . LEU A 1 87 ? -1.917 -8.548 3.465 1.00 97.88 87 LEU A N 1
ATOM 642 C CA . LEU A 1 87 ? -2.643 -9.593 2.735 1.00 97.88 87 LEU A CA 1
ATOM 643 C C . LEU A 1 87 ? -2.599 -9.386 1.225 1.00 97.88 87 LEU A C 1
ATOM 645 O O . LEU A 1 87 ? -2.391 -10.338 0.477 1.00 97.88 87 LEU A O 1
ATOM 649 N N . THR A 1 88 ? -2.815 -8.151 0.782 1.00 98.12 88 THR A N 1
ATOM 650 C CA . THR A 1 88 ? -3.037 -7.832 -0.628 1.00 98.12 88 THR A CA 1
ATOM 651 C C . THR A 1 88 ? -2.341 -6.546 -1.020 1.00 98.12 88 THR A C 1
ATOM 653 O O . THR A 1 88 ? -2.021 -5.700 -0.185 1.00 98.12 88 THR A O 1
ATOM 656 N N . LEU A 1 89 ? -2.089 -6.417 -2.318 1.00 97.31 89 LEU A N 1
ATOM 657 C CA . LEU A 1 89 ? -1.434 -5.264 -2.904 1.00 97.31 89 LEU A CA 1
ATOM 658 C C . LEU A 1 89 ? -1.972 -5.069 -4.320 1.00 97.31 89 LEU A C 1
ATOM 660 O O . LEU A 1 89 ? -2.062 -6.0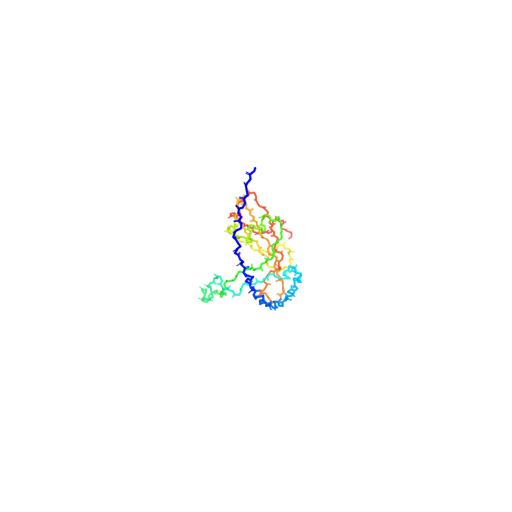30 -5.084 1.00 97.31 89 LEU A O 1
ATOM 664 N N . VAL A 1 90 ? -2.345 -3.840 -4.658 1.00 97.50 90 VAL A N 1
ATOM 665 C CA . VAL A 1 90 ? -2.812 -3.466 -5.995 1.00 97.50 90 VAL A CA 1
ATOM 666 C C . VAL A 1 90 ? -2.269 -2.092 -6.364 1.00 97.50 90 VAL A C 1
ATOM 668 O O . VAL A 1 90 ? -2.096 -1.236 -5.501 1.00 97.50 90 VAL A O 1
ATOM 671 N N . SER A 1 91 ? -1.980 -1.887 -7.644 1.00 96.38 91 SER A N 1
ATOM 672 C CA . SER A 1 91 ? -1.478 -0.620 -8.167 1.00 96.38 91 SER A CA 1
ATOM 673 C C . SER A 1 91 ? -2.308 -0.186 -9.370 1.00 96.38 91 SER A C 1
ATOM 675 O O . SER A 1 91 ? -2.685 -1.022 -10.194 1.00 96.38 91 SER A O 1
ATOM 677 N N . ALA A 1 92 ? -2.618 1.105 -9.425 1.00 95.62 92 ALA A N 1
ATOM 678 C CA . ALA A 1 92 ? -3.331 1.787 -10.499 1.00 95.62 92 ALA A CA 1
ATOM 679 C C . ALA A 1 92 ? -3.073 3.296 -10.376 1.00 95.62 92 ALA A C 1
ATOM 681 O O . ALA A 1 92 ? -2.543 3.737 -9.367 1.00 95.62 92 ALA A O 1
ATOM 682 N N . ASP A 1 93 ? -3.442 4.076 -11.382 1.00 94.38 93 ASP A N 1
ATOM 683 C CA . ASP A 1 93 ? -3.449 5.541 -11.318 1.00 94.38 93 ASP A CA 1
ATOM 684 C C . ASP A 1 93 ? -4.843 5.990 -10.839 1.00 94.38 93 ASP A C 1
ATOM 686 O O . ASP A 1 93 ? -5.785 6.056 -11.634 1.00 94.38 93 ASP A O 1
ATOM 690 N N . PHE A 1 94 ? -5.027 6.148 -9.521 1.00 93.25 94 PHE A N 1
ATOM 691 C CA . PHE A 1 94 ? -6.343 6.420 -8.931 1.00 93.25 94 PHE A CA 1
ATOM 692 C C . PHE A 1 94 ? -6.720 7.901 -9.001 1.00 93.25 94 PHE A C 1
ATOM 694 O O . PHE A 1 94 ? -7.916 8.204 -9.034 1.00 93.25 94 PHE A O 1
ATOM 701 N N . ASP A 1 95 ? -5.744 8.816 -9.010 1.00 92.81 95 ASP A N 1
ATOM 702 C CA . ASP A 1 95 ? -5.988 10.257 -9.145 1.00 92.81 95 ASP A CA 1
ATOM 703 C C . ASP A 1 95 ? -5.782 10.809 -10.568 1.00 92.81 95 ASP A C 1
ATOM 705 O O . ASP A 1 95 ? -6.029 11.996 -10.805 1.00 92.81 95 ASP A O 1
ATOM 709 N N . LYS A 1 96 ? -5.501 9.922 -11.535 1.00 92.44 96 LYS A N 1
ATOM 710 C CA . LYS A 1 96 ? -5.359 10.203 -12.973 1.00 92.44 96 LYS A CA 1
ATOM 711 C C . LYS A 1 96 ? -4.229 11.202 -13.257 1.00 92.44 96 LYS A C 1
ATOM 713 O O . LYS A 1 96 ? -4.326 11.992 -14.202 1.00 92.44 96 LYS A O 1
ATOM 718 N N . ASP A 1 97 ? -3.175 11.195 -12.440 1.00 90.88 97 ASP A N 1
ATOM 719 C CA . ASP A 1 97 ? -2.019 12.078 -12.600 1.00 90.88 97 ASP A CA 1
ATOM 720 C C . ASP A 1 97 ? -0.923 11.474 -13.501 1.00 90.88 97 ASP A C 1
ATOM 722 O O . ASP A 1 97 ? -0.021 12.184 -13.947 1.00 90.88 97 ASP A O 1
ATOM 726 N N . GLY A 1 98 ? -1.038 10.193 -13.862 1.00 91.75 98 GLY A N 1
ATOM 727 C CA . GLY A 1 98 ? -0.085 9.453 -14.687 1.00 91.75 98 GLY A CA 1
ATOM 728 C C . GLY A 1 98 ? 1.029 8.751 -13.900 1.00 91.75 98 GLY A C 1
ATOM 729 O O . GLY A 1 98 ? 1.840 8.035 -14.503 1.00 91.75 98 GLY A O 1
ATOM 730 N N . ALA A 1 99 ? 1.101 8.925 -12.580 1.00 91.69 99 ALA A N 1
ATOM 731 C CA . ALA A 1 99 ? 1.901 8.110 -11.679 1.00 91.69 99 ALA A CA 1
ATOM 732 C C . ALA A 1 99 ? 1.079 6.915 -11.180 1.00 91.69 99 ALA A C 1
ATOM 734 O O . ALA A 1 99 ? -0.120 6.985 -10.951 1.00 91.69 99 ALA A O 1
ATOM 735 N N . ALA A 1 100 ? 1.740 5.770 -11.008 1.00 92.88 100 ALA A N 1
ATOM 736 C CA . ALA A 1 100 ? 1.082 4.619 -10.411 1.00 92.88 100 ALA A CA 1
ATOM 737 C C . ALA A 1 100 ? 1.022 4.790 -8.887 1.00 92.88 100 ALA A C 1
ATOM 739 O O . ALA A 1 100 ? 2.059 4.890 -8.225 1.00 92.88 100 ALA A O 1
ATOM 740 N N . ASP A 1 101 ? -0.183 4.755 -8.338 1.00 94.81 101 ASP A N 1
ATOM 741 C CA . ASP A 1 101 ? -0.441 4.660 -6.910 1.00 94.81 101 ASP A CA 1
ATOM 742 C C . ASP A 1 101 ? -0.370 3.206 -6.436 1.00 94.81 101 ASP A C 1
ATOM 744 O O . ASP A 1 101 ? -0.391 2.245 -7.216 1.00 94.81 101 ASP A O 1
ATOM 748 N N . LEU A 1 102 ? -0.328 3.034 -5.119 1.00 95.62 102 LEU A N 1
ATOM 749 C CA . LEU A 1 102 ? -0.291 1.739 -4.461 1.00 95.62 102 LEU A CA 1
ATOM 750 C C . LEU A 1 102 ? -1.333 1.671 -3.346 1.00 95.62 102 LEU A C 1
ATOM 752 O O . LEU A 1 102 ? -1.339 2.501 -2.438 1.00 95.62 102 LEU A O 1
ATOM 756 N N . VAL A 1 103 ? -2.154 0.625 -3.368 1.00 97.69 103 VAL A N 1
ATOM 757 C CA . VAL A 1 103 ? -3.024 0.252 -2.253 1.00 97.69 103 VAL A CA 1
ATOM 758 C C . VAL A 1 103 ? -2.543 -1.059 -1.650 1.00 97.69 103 VAL A C 1
ATOM 760 O O . VAL A 1 103 ? -2.418 -2.062 -2.355 1.00 97.69 103 VAL A O 1
ATOM 763 N N . ALA A 1 104 ? -2.300 -1.063 -0.341 1.00 97.25 104 ALA A N 1
ATOM 764 C CA . ALA A 1 104 ? -1.988 -2.271 0.414 1.00 97.25 104 ALA A CA 1
ATOM 765 C C . ALA A 1 104 ? -3.140 -2.607 1.363 1.00 97.25 104 ALA A C 1
ATOM 767 O O . ALA A 1 104 ? -3.655 -1.741 2.067 1.00 97.25 104 ALA A O 1
ATOM 768 N N . GLY A 1 105 ? -3.558 -3.870 1.365 1.00 97.94 105 GLY A N 1
ATOM 769 C CA . GLY A 1 105 ? -4.630 -4.381 2.206 1.00 97.94 105 GLY A CA 1
ATOM 770 C C . GLY A 1 105 ? -4.110 -5.253 3.337 1.00 97.94 105 GLY A C 1
ATOM 771 O O . GLY A 1 105 ? -3.174 -6.038 3.164 1.00 97.94 105 GLY A O 1
ATOM 772 N N . TYR A 1 106 ? -4.745 -5.129 4.501 1.00 98.19 106 TYR A N 1
ATOM 773 C CA . TYR A 1 106 ? -4.313 -5.768 5.736 1.00 98.19 106 TYR A CA 1
ATOM 774 C C . TYR A 1 106 ? -5.480 -6.410 6.496 1.00 98.19 106 TYR A C 1
ATOM 776 O O . TYR A 1 106 ? -6.628 -5.960 6.431 1.00 98.19 106 TYR A O 1
ATOM 784 N N . ALA A 1 107 ? -5.160 -7.435 7.286 1.00 98.00 107 ALA A N 1
ATOM 785 C CA . ALA A 1 107 ? -5.971 -7.855 8.425 1.00 98.00 107 ALA A CA 1
ATOM 786 C C . ALA A 1 107 ? -5.530 -7.075 9.670 1.00 98.00 107 ALA A C 1
ATOM 788 O O . ALA A 1 107 ? -4.361 -7.130 10.052 1.00 98.00 107 ALA A O 1
ATOM 789 N N . GLY A 1 108 ? -6.463 -6.372 10.305 1.00 93.62 108 GLY A N 1
ATOM 790 C CA . GLY A 1 108 ? -6.274 -5.735 11.604 1.00 93.62 108 GLY A CA 1
ATOM 791 C C . GLY A 1 108 ? -6.814 -6.597 12.748 1.00 93.62 108 GLY A C 1
ATOM 792 O O . GLY A 1 108 ? -7.361 -7.679 12.544 1.00 93.62 108 GLY A O 1
ATOM 793 N N . VAL A 1 109 ? -6.690 -6.094 13.978 1.00 86.88 109 VAL A N 1
ATOM 794 C CA . VAL A 1 109 ? -7.161 -6.799 15.185 1.00 86.88 109 VAL A CA 1
ATOM 795 C C . VAL A 1 109 ? -8.695 -6.874 15.251 1.00 86.88 109 VAL A C 1
ATOM 797 O O . VAL A 1 109 ? -9.240 -7.876 15.704 1.00 86.88 109 VAL A O 1
ATOM 800 N N . ILE A 1 110 ? -9.395 -5.828 14.795 1.00 83.06 110 ILE A N 1
ATOM 801 C CA . ILE A 1 110 ? -10.863 -5.680 14.894 1.00 83.06 110 ILE A CA 1
ATOM 802 C C . ILE A 1 110 ? -11.487 -5.458 13.498 1.00 83.06 110 ILE A C 1
ATOM 804 O O . ILE A 1 110 ? -12.455 -4.723 13.344 1.00 83.06 110 ILE A O 1
ATOM 808 N N . GLY A 1 111 ? -10.909 -6.050 12.448 1.00 93.19 111 GLY A N 1
ATOM 809 C CA . GLY A 1 111 ? -11.389 -5.886 11.071 1.00 93.19 111 GLY A CA 1
ATOM 810 C C . GLY A 1 111 ? -10.258 -5.925 10.053 1.00 93.19 111 GLY A C 1
ATOM 811 O O . GLY A 1 111 ? -9.256 -6.608 10.253 1.00 93.19 111 GLY A O 1
ATOM 812 N N . GLY A 1 112 ? -10.409 -5.187 8.960 1.00 97.00 112 GLY A N 1
ATOM 813 C CA . GLY A 1 112 ? -9.330 -4.941 8.007 1.00 97.00 112 GLY A CA 1
ATOM 814 C C . GLY A 1 112 ? -9.024 -3.460 7.890 1.00 97.00 112 GLY A C 1
ATOM 815 O O . GLY A 1 112 ? -9.726 -2.608 8.434 1.00 97.00 112 GLY A O 1
ATOM 816 N N . LEU A 1 113 ? -7.968 -3.155 7.153 1.00 97.94 113 LEU A N 1
ATOM 817 C CA . LEU A 1 113 ? -7.657 -1.793 6.745 1.00 97.94 113 LEU A CA 1
ATOM 818 C C . LEU A 1 113 ? -6.955 -1.812 5.392 1.00 97.94 113 LEU A C 1
ATOM 820 O O . LEU A 1 113 ? -6.381 -2.830 4.997 1.00 97.94 113 LEU A O 1
ATOM 824 N N . ILE A 1 114 ? -7.008 -0.682 4.699 1.00 98.00 114 ILE A N 1
ATOM 825 C CA . ILE A 1 114 ? -6.215 -0.430 3.497 1.00 98.00 114 ILE A CA 1
ATOM 826 C C . ILE A 1 114 ? -5.414 0.856 3.667 1.00 98.00 114 ILE A C 1
ATOM 828 O O . ILE A 1 114 ? -5.871 1.797 4.322 1.00 98.00 114 ILE A O 1
ATOM 832 N N . THR A 1 115 ? -4.238 0.899 3.056 1.00 97.62 115 THR A N 1
ATOM 833 C CA . THR A 1 115 ? -3.454 2.122 2.883 1.00 97.62 115 THR A CA 1
ATOM 834 C C . THR A 1 115 ? -3.478 2.545 1.420 1.00 97.62 115 THR A C 1
ATOM 836 O O . THR A 1 115 ? -3.523 1.688 0.544 1.00 97.62 115 THR A O 1
ATOM 839 N N . LEU A 1 116 ? -3.452 3.850 1.147 1.00 97.19 116 LEU A N 1
ATOM 840 C CA . LEU A 1 116 ? -3.264 4.426 -0.186 1.00 97.19 116 LEU A CA 1
ATOM 841 C C . LEU A 1 116 ? -1.993 5.275 -0.181 1.00 97.19 116 LEU A C 1
ATOM 843 O O . LEU A 1 116 ? -1.933 6.309 0.487 1.00 97.19 116 LEU A O 1
ATOM 847 N N . HIS A 1 117 ? -0.996 4.845 -0.943 1.00 95.81 117 HIS A N 1
ATOM 848 C CA . HIS A 1 117 ? 0.236 5.575 -1.209 1.00 95.81 117 HIS A CA 1
ATOM 849 C C . HIS A 1 117 ? 0.126 6.179 -2.605 1.00 95.81 117 HIS A C 1
ATOM 851 O O . HIS A 1 117 ? 0.079 5.437 -3.586 1.00 95.81 117 HIS A O 1
ATOM 857 N N . ARG A 1 118 ? 0.076 7.512 -2.695 1.00 93.88 118 ARG A N 1
ATOM 858 C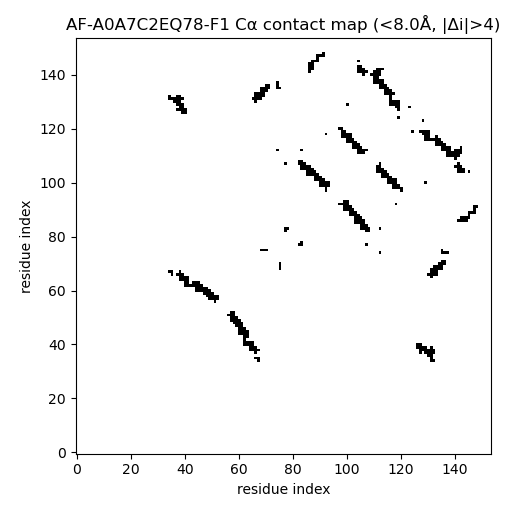 CA . ARG A 1 118 ? 0.001 8.171 -4.002 1.00 93.88 118 ARG A CA 1
ATOM 859 C C . ARG A 1 118 ? 1.360 8.225 -4.678 1.00 93.88 118 ARG A C 1
ATOM 861 O O . ARG A 1 118 ? 2.358 8.512 -4.006 1.00 93.88 118 ARG A O 1
ATOM 868 N N . GLY A 1 119 ? 1.383 7.938 -5.970 1.00 92.50 119 GLY A N 1
ATOM 869 C CA . GLY A 1 119 ? 2.558 7.984 -6.817 1.00 92.50 119 GLY A CA 1
ATOM 870 C C . GLY A 1 119 ? 3.155 9.386 -6.891 1.00 92.50 119 GLY A C 1
ATOM 871 O O . GLY A 1 119 ? 2.538 10.388 -6.536 1.00 92.50 119 GLY A O 1
ATOM 872 N N . SER A 1 120 ? 4.413 9.449 -7.312 1.00 87.69 120 SER A N 1
ATOM 873 C CA . SER A 1 120 ? 5.096 10.705 -7.604 1.00 87.69 120 SER A CA 1
ATOM 874 C C . SER A 1 120 ? 5.666 10.666 -9.018 1.00 87.69 120 SER A C 1
ATOM 876 O O . SER A 1 120 ? 6.355 9.715 -9.403 1.00 87.69 120 SER A O 1
ATOM 878 N N . LEU A 1 121 ? 5.400 11.714 -9.799 1.00 83.19 121 LEU A N 1
ATOM 879 C CA . LEU A 1 121 ? 5.977 11.899 -11.136 1.00 83.19 121 LEU A CA 1
ATOM 880 C C . LEU A 1 121 ? 7.418 12.415 -11.115 1.00 83.19 121 LEU A C 1
ATOM 882 O O . LEU A 1 121 ? 8.081 12.423 -12.151 1.00 83.19 121 LEU A O 1
ATOM 886 N N . GLU A 1 122 ? 7.897 12.842 -9.951 1.00 74.62 122 GLU A N 1
ATOM 887 C CA . GLU A 1 122 ? 9.205 13.462 -9.780 1.00 74.62 122 GLU A CA 1
ATOM 888 C C . GLU A 1 122 ? 10.333 12.538 -10.268 1.00 74.62 122 GLU A C 1
ATOM 890 O O . GLU A 1 122 ? 10.335 11.333 -10.008 1.00 74.62 122 GLU A O 1
ATOM 895 N N . GLU A 1 123 ? 11.314 13.104 -10.980 1.00 56.28 123 GLU A N 1
ATOM 896 C CA . GLU A 1 123 ? 12.311 12.337 -11.747 1.00 56.28 123 GLU A CA 1
ATOM 897 C C . GLU A 1 123 ? 13.196 11.410 -10.888 1.00 56.28 123 GLU A C 1
ATOM 899 O O . GLU A 1 123 ? 13.740 10.427 -11.391 1.00 56.28 123 GLU A O 1
ATOM 904 N N . SER A 1 124 ? 13.285 11.636 -9.571 1.00 60.56 124 SER A N 1
ATOM 905 C CA . SER A 1 124 ? 14.017 10.785 -8.622 1.00 60.56 124 SER A CA 1
ATOM 906 C C . SER A 1 124 ? 13.212 9.555 -8.161 1.00 60.56 124 SER A C 1
ATOM 908 O O . SER A 1 124 ? 13.222 9.214 -6.974 1.00 60.56 124 SER A O 1
ATOM 910 N N . LYS A 1 125 ? 12.503 8.880 -9.080 1.00 58.44 125 LYS A N 1
ATOM 911 C CA . LYS A 1 125 ? 11.634 7.714 -8.793 1.00 58.44 125 LYS A CA 1
ATOM 912 C C . LYS A 1 125 ? 12.326 6.596 -8.002 1.00 58.44 125 LYS A C 1
ATOM 914 O O . LYS A 1 125 ? 11.649 5.828 -7.325 1.00 58.44 125 LYS A O 1
ATOM 919 N N . ALA A 1 126 ? 13.655 6.500 -8.091 1.00 61.31 126 ALA A N 1
ATOM 920 C CA . ALA A 1 126 ? 14.442 5.471 -7.418 1.00 61.31 126 ALA A CA 1
ATOM 921 C C . ALA A 1 126 ? 14.427 5.587 -5.884 1.00 61.31 126 ALA A C 1
ATOM 923 O O . ALA A 1 126 ? 14.432 4.557 -5.217 1.00 61.31 126 ALA A O 1
ATOM 924 N N . ASP A 1 127 ? 14.363 6.802 -5.331 1.00 66.88 127 ASP A N 1
ATOM 925 C CA . ASP A 1 127 ? 14.560 7.011 -3.887 1.00 66.88 127 ASP A CA 1
ATOM 926 C C . ASP A 1 127 ? 13.254 7.321 -3.139 1.00 66.88 127 ASP A C 1
ATOM 928 O O . ASP A 1 127 ? 13.150 7.097 -1.928 1.00 66.88 127 ASP A O 1
ATOM 932 N N . ALA A 1 128 ? 12.242 7.812 -3.862 1.00 75.44 128 ALA A N 1
ATOM 933 C CA . ALA A 1 128 ? 10.969 8.263 -3.305 1.00 75.44 128 ALA A CA 1
ATOM 934 C C . ALA A 1 128 ? 9.802 8.053 -4.294 1.00 75.44 128 ALA A C 1
ATOM 936 O O . ALA A 1 128 ? 9.322 9.017 -4.894 1.00 75.44 128 ALA A O 1
ATOM 937 N N . PRO A 1 129 ? 9.336 6.804 -4.492 1.00 85.12 129 PRO A N 1
ATOM 938 C CA . PRO A 1 129 ? 8.289 6.499 -5.472 1.00 85.12 129 PRO A CA 1
ATOM 939 C C . PRO A 1 129 ? 6.897 7.036 -5.094 1.00 85.12 129 PRO A C 1
ATOM 941 O O . PRO A 1 129 ? 6.027 7.107 -5.958 1.00 85.12 129 PRO A O 1
ATOM 944 N N . PHE A 1 130 ? 6.688 7.427 -3.831 1.00 90.38 130 PHE A N 1
ATOM 945 C CA . PHE A 1 130 ? 5.398 7.889 -3.319 1.00 90.38 130 PHE A CA 1
ATOM 946 C C . PHE A 1 130 ? 5.519 9.211 -2.557 1.00 90.38 130 PHE A C 1
ATOM 948 O O . PHE A 1 130 ? 6.554 9.527 -1.959 1.00 90.38 130 PHE A O 1
ATOM 955 N N . VAL A 1 131 ? 4.418 9.958 -2.498 1.00 88.56 131 VAL A N 1
ATOM 956 C CA . VAL A 1 131 ? 4.274 11.074 -1.555 1.00 88.56 131 VAL A CA 1
ATOM 957 C C . VAL A 1 131 ? 4.234 10.548 -0.116 1.00 88.56 131 VAL A C 1
ATOM 959 O O . VAL A 1 131 ? 3.813 9.422 0.145 1.00 88.56 131 VAL A O 1
ATOM 962 N N . SER A 1 132 ? 4.665 11.356 0.850 1.00 81.75 132 SER A N 1
ATOM 963 C CA . SER A 1 132 ? 4.822 10.899 2.237 1.00 81.75 132 SER A CA 1
ATOM 964 C C . SER A 1 132 ? 3.537 10.575 2.973 1.00 81.75 132 SER A C 1
ATOM 966 O O . SER A 1 132 ? 3.588 9.804 3.923 1.00 81.75 132 SER A O 1
ATOM 968 N N . ASN A 1 133 ? 2.420 11.193 2.599 1.00 88.88 133 ASN A N 1
ATOM 969 C CA . ASN A 1 133 ? 1.184 11.151 3.367 1.00 88.88 133 ASN A CA 1
ATOM 970 C C . ASN A 1 133 ? 0.273 10.03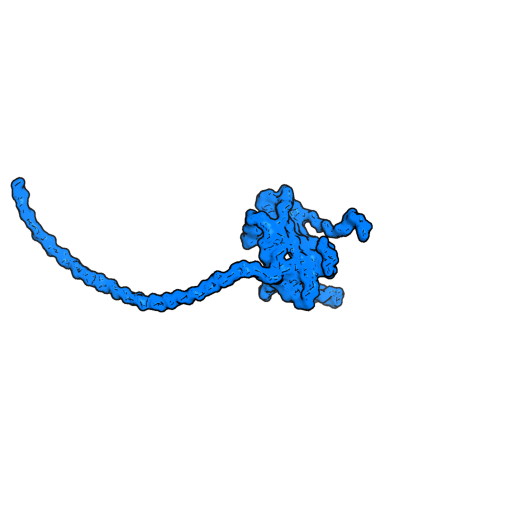0 2.853 1.00 88.88 133 ASN A C 1
ATOM 972 O O . ASN A 1 133 ? -0.648 10.286 2.075 1.00 88.88 133 ASN A O 1
ATOM 976 N N . ALA A 1 134 ? 0.550 8.798 3.274 1.00 94.88 134 ALA A N 1
ATOM 977 C CA . ALA A 1 134 ? -0.261 7.642 2.923 1.00 94.88 134 ALA A CA 1
ATOM 978 C C . ALA A 1 134 ? -1.582 7.662 3.709 1.00 94.88 134 ALA A C 1
ATOM 980 O O . ALA A 1 134 ? -1.591 7.739 4.941 1.00 94.88 134 ALA A O 1
ATOM 981 N N . ALA A 1 135 ? -2.713 7.608 3.008 1.00 97.06 135 ALA A N 1
ATOM 982 C CA . ALA A 1 135 ? -4.028 7.611 3.642 1.00 97.06 135 ALA A CA 1
ATOM 983 C C . ALA A 1 135 ? -4.386 6.212 4.165 1.00 97.06 135 ALA A C 1
ATOM 985 O O . ALA A 1 135 ? -4.016 5.218 3.546 1.00 97.06 135 ALA A O 1
ATOM 986 N N . VAL A 1 136 ? -5.115 6.129 5.281 1.00 97.44 136 VAL A N 1
ATOM 987 C CA . VAL A 1 136 ? -5.525 4.859 5.905 1.00 97.44 136 VAL A CA 1
ATOM 988 C C . VAL A 1 136 ? -7.037 4.813 6.076 1.00 97.44 136 VAL A C 1
ATOM 990 O O . VAL A 1 136 ? -7.636 5.743 6.620 1.00 97.44 136 VAL A O 1
ATOM 993 N N . PHE A 1 137 ? -7.644 3.704 5.661 1.00 97.38 137 PHE A N 1
ATOM 994 C CA . PHE A 1 137 ? -9.089 3.495 5.713 1.00 97.38 137 PHE A CA 1
ATOM 995 C C . PHE A 1 137 ? -9.431 2.176 6.406 1.00 97.38 137 PHE A C 1
ATOM 997 O O . PHE A 1 137 ? -8.763 1.162 6.199 1.00 97.38 137 PHE A O 1
ATOM 1004 N N . ALA A 1 138 ? -10.494 2.184 7.212 1.00 97.31 138 ALA A N 1
ATOM 1005 C CA . ALA A 1 138 ? -11.027 0.983 7.847 1.00 97.31 138 ALA A CA 1
ATOM 1006 C C . ALA A 1 138 ? -11.805 0.126 6.842 1.00 97.31 138 ALA A C 1
ATOM 1008 O O . ALA A 1 138 ? -12.520 0.652 5.989 1.00 97.31 138 ALA A O 1
ATOM 1009 N N . LEU A 1 139 ? -11.750 -1.192 7.022 1.00 97.00 139 LEU A N 1
ATOM 1010 C CA . LEU A 1 139 ? -12.640 -2.146 6.374 1.00 97.00 139 LEU A CA 1
ATOM 1011 C C . LEU A 1 139 ? -13.400 -2.970 7.423 1.00 97.00 139 LEU A C 1
ATOM 1013 O O . LEU A 1 139 ? -12.845 -3.287 8.478 1.00 97.00 139 LEU A O 1
ATOM 1017 N N . PRO A 1 140 ? -14.643 -3.392 7.126 1.00 95.50 140 PRO A N 1
ATOM 1018 C CA . PRO A 1 140 ? -15.431 -4.223 8.039 1.00 95.50 140 PRO A CA 1
ATOM 1019 C C . PRO A 1 140 ? -14.828 -5.621 8.261 1.00 95.50 140 PRO A C 1
ATOM 1021 O O . PRO A 1 140 ? -15.162 -6.286 9.237 1.00 95.50 140 PRO A O 1
ATOM 1024 N N . GLY A 1 141 ? -13.943 -6.073 7.370 1.00 95.94 141 GLY A N 1
ATOM 1025 C CA . GLY A 1 141 ? -13.232 -7.342 7.465 1.00 95.94 141 GLY A CA 1
ATOM 1026 C C . GLY A 1 141 ? -11.888 -7.291 6.732 1.00 95.94 141 GLY A C 1
ATOM 1027 O O . GLY A 1 141 ? -11.579 -6.269 6.115 1.00 95.94 141 GLY A O 1
ATOM 1028 N N . PRO A 1 142 ? -11.082 -8.363 6.814 1.00 97.50 142 PRO A N 1
ATOM 1029 C CA . PRO A 1 142 ? -9.770 -8.437 6.177 1.00 97.50 142 PRO A CA 1
ATOM 1030 C C . PRO A 1 142 ? -9.809 -8.158 4.669 1.00 97.50 142 PRO A C 1
ATOM 1032 O O . PRO A 1 142 ? -10.725 -8.585 3.967 1.00 97.50 142 PRO A O 1
ATOM 1035 N N . ALA A 1 143 ? -8.789 -7.465 4.159 1.00 96.31 143 ALA A N 1
ATOM 1036 C CA . ALA A 1 143 ? -8.628 -7.208 2.728 1.00 96.31 143 ALA A CA 1
ATOM 1037 C C . ALA A 1 143 ? -8.032 -8.429 1.998 1.00 96.31 143 ALA A C 1
ATOM 1039 O O . ALA A 1 143 ? -6.885 -8.389 1.556 1.00 96.31 143 ALA A O 1
ATOM 1040 N N . ASP A 1 144 ? -8.787 -9.526 1.895 1.00 95.62 144 ASP A N 1
ATOM 1041 C CA . ASP A 1 144 ? -8.308 -10.791 1.304 1.00 95.62 144 ASP A CA 1
ATOM 1042 C C . ASP A 1 144 ? -8.162 -10.739 -0.227 1.00 95.62 144 ASP A C 1
ATOM 1044 O O . ASP A 1 144 ? -7.378 -11.488 -0.809 1.00 95.62 144 ASP A O 1
ATOM 1048 N N . PHE A 1 145 ? -8.903 -9.845 -0.887 1.00 95.00 145 PHE A N 1
ATOM 1049 C CA . PHE A 1 145 ? -8.808 -9.607 -2.324 1.00 95.00 145 PHE A CA 1
ATOM 1050 C C . PHE A 1 145 ? -8.978 -8.120 -2.632 1.00 95.00 145 PHE A C 1
ATOM 1052 O O . PHE A 1 145 ? -9.921 -7.489 -2.155 1.00 95.00 145 PHE A O 1
ATOM 1059 N N . LEU A 1 146 ? -8.085 -7.579 -3.461 1.00 95.75 146 LEU A N 1
ATOM 1060 C CA . LEU A 1 146 ? -8.187 -6.235 -4.021 1.00 95.75 146 LEU A CA 1
ATOM 1061 C C . LEU A 1 146 ? -8.017 -6.316 -5.537 1.00 95.75 146 LEU A C 1
ATOM 1063 O O . LEU A 1 146 ? -7.114 -6.987 -6.033 1.00 95.75 146 LEU A O 1
ATOM 1067 N N . GLY A 1 147 ? -8.884 -5.614 -6.261 1.00 95.00 147 GLY A N 1
ATOM 1068 C CA . GLY A 1 147 ? -8.791 -5.420 -7.702 1.00 95.00 147 GLY A CA 1
ATOM 1069 C C . GLY A 1 147 ? -8.960 -3.941 -8.022 1.00 95.00 147 GLY A C 1
ATOM 1070 O O . GLY A 1 147 ? -9.787 -3.272 -7.406 1.00 95.00 147 GLY A O 1
ATOM 1071 N N . ALA A 1 148 ? -8.170 -3.444 -8.968 1.00 94.69 148 ALA A N 1
ATOM 1072 C CA . ALA A 1 148 ? -8.275 -2.085 -9.477 1.00 94.69 148 ALA A CA 1
ATOM 1073 C C . ALA A 1 148 ? -8.665 -2.125 -10.954 1.00 94.69 148 ALA A C 1
ATOM 1075 O O . ALA A 1 148 ? -8.272 -3.033 -11.689 1.00 94.69 148 ALA A O 1
ATOM 1076 N N . GLY A 1 149 ? -9.454 -1.143 -11.369 1.00 90.38 149 GLY A N 1
ATOM 1077 C CA . GLY A 1 149 ? -9.940 -1.012 -12.729 1.00 90.38 149 GLY A CA 1
ATOM 1078 C C . GLY A 1 149 ? -10.805 0.229 -12.868 1.00 90.38 149 GLY A C 1
ATOM 1079 O O . GLY A 1 149 ? -11.267 0.795 -11.877 1.00 90.38 149 GLY A O 1
ATOM 1080 N N . ASP A 1 150 ? -11.013 0.633 -14.112 1.00 85.50 150 ASP A N 1
ATOM 1081 C CA . ASP A 1 150 ? -12.038 1.600 -14.460 1.00 85.50 150 ASP A CA 1
ATOM 1082 C C . ASP A 1 150 ? -13.389 0.874 -14.528 1.00 85.50 150 ASP A C 1
ATOM 1084 O O . ASP A 1 150 ? -13.574 -0.063 -15.309 1.00 85.50 150 ASP A O 1
ATOM 1088 N N . PHE A 1 151 ? -14.315 1.269 -13.657 1.00 87.06 151 PHE A N 1
ATOM 1089 C CA . PHE A 1 151 ? -15.649 0.673 -13.571 1.00 87.06 151 PHE A CA 1
ATOM 1090 C C . PHE A 1 151 ? -16.735 1.560 -14.181 1.00 87.06 151 PHE A C 1
ATOM 1092 O O . PHE A 1 151 ? -17.872 1.104 -14.317 1.00 87.06 151 PHE A O 1
ATOM 1099 N N . ASN A 1 152 ? -16.413 2.809 -14.532 1.00 84.19 152 ASN A N 1
ATOM 1100 C CA . ASN A 1 152 ? -17.351 3.747 -15.142 1.00 84.19 152 ASN A CA 1
ATOM 1101 C C . ASN A 1 152 ? -17.105 3.970 -16.640 1.00 84.19 152 ASN A C 1
ATOM 1103 O O . ASN A 1 152 ? -18.013 4.492 -17.284 1.00 84.19 152 ASN A O 1
ATOM 1107 N N . ALA A 1 153 ? -15.977 3.497 -17.183 1.00 73.38 153 ALA A N 1
ATOM 1108 C CA . ALA A 1 153 ? -15.662 3.472 -18.613 1.00 73.38 153 ALA A CA 1
ATOM 1109 C C . ALA A 1 153 ? -15.818 4.847 -19.290 1.00 73.38 153 ALA A C 1
ATOM 1111 O O . ALA A 1 153 ? -16.458 4.943 -20.343 1.00 73.38 153 ALA A O 1
ATOM 1112 N N . ASP A 1 154 ? -15.303 5.900 -18.644 1.00 74.62 154 ASP A N 1
ATOM 1113 C CA . ASP A 1 154 ? -15.374 7.283 -19.136 1.00 74.62 154 ASP A CA 1
ATOM 1114 C C . ASP A 1 154 ? -14.335 7.633 -20.216 1.00 74.62 154 ASP A C 1
ATOM 1116 O O . ASP A 1 154 ? -13.288 6.957 -20.323 1.00 74.62 154 ASP A O 1
#

Radius of gyration: 29.51 Å; Cα contacts (8 Å, |Δi|>4): 260; chains: 1; bounding box: 49×35×110 Å